Protein AF-D3E635-F1 (afdb_monomer_lite)

Secondary structure (DSSP, 8-state):
--HHHHHHHHHHH---HHHHHHHHHHHHHHHHHHHHHHHHHHT-

Structure (mmCIF, N/CA/C/O backbone):
data_AF-D3E635-F1
#
_entry.id   AF-D3E635-F1
#
loop_
_atom_site.group_PDB
_atom_site.id
_atom_site.type_symbol
_atom_site.label_atom_id
_atom_site.label_alt_id
_atom_site.label_comp_id
_atom_site.label_asym_id
_atom_site.label_entity_id
_atom_site.label_seq_id
_atom_site.pdbx_PDB_ins_code
_atom_site.Cartn_x
_atom_site.Cartn_y
_atom_site.Cartn_z
_atom_site.occupancy
_atom_site.B_iso_or_equiv
_atom_site.auth_seq_id
_atom_site.auth_comp_id
_atom_site.auth_asym_id
_atom_site.auth_atom_id
_atom_site.pdbx_PDB_model_num
ATOM 1 N N . MET A 1 1 ? -5.427 -15.402 -2.336 1.00 61.03 1 MET A N 1
ATOM 2 C CA . MET A 1 1 ? -5.806 -13.978 -2.152 1.00 61.03 1 MET A CA 1
ATOM 3 C C . MET A 1 1 ? -4.546 -13.148 -2.358 1.00 61.03 1 MET A C 1
ATOM 5 O O . MET A 1 1 ? -3.549 -13.505 -1.745 1.00 61.03 1 MET A O 1
ATOM 9 N N . SER A 1 2 ? -4.528 -12.132 -3.234 1.00 89.69 2 SER A N 1
ATOM 10 C CA . SER A 1 2 ? -3.324 -11.293 -3.371 1.00 89.69 2 SER A CA 1
ATOM 11 C C . SER A 1 2 ? -3.120 -10.454 -2.110 1.00 89.69 2 SER A C 1
ATOM 13 O O . SER A 1 2 ? -4.082 -10.123 -1.409 1.00 89.69 2 SER A O 1
ATOM 15 N N . ILE A 1 3 ? -1.870 -10.107 -1.820 1.00 90.25 3 ILE A N 1
ATOM 16 C CA . ILE A 1 3 ? -1.541 -9.279 -0.659 1.00 90.25 3 ILE A CA 1
ATOM 17 C C . ILE A 1 3 ? -2.166 -7.879 -0.759 1.00 90.25 3 ILE A C 1
ATOM 19 O O . ILE A 1 3 ? -2.604 -7.334 0.246 1.00 90.25 3 ILE A O 1
ATOM 23 N N . ASP A 1 4 ? -2.335 -7.349 -1.970 1.00 93.25 4 ASP A N 1
ATOM 24 C CA . ASP A 1 4 ? -3.014 -6.073 -2.218 1.00 93.25 4 ASP A CA 1
ATOM 25 C C . ASP A 1 4 ? -4.491 -6.142 -1.811 1.00 93.25 4 ASP A C 1
ATOM 27 O O . ASP A 1 4 ? -4.989 -5.291 -1.072 1.00 93.25 4 ASP A O 1
ATOM 31 N N . ARG A 1 5 ? -5.181 -7.230 -2.182 1.00 93.75 5 ARG A N 1
ATOM 32 C CA . ARG A 1 5 ? -6.566 -7.475 -1.755 1.00 93.75 5 ARG A CA 1
ATOM 33 C C . ARG A 1 5 ? -6.668 -7.685 -0.240 1.00 93.75 5 ARG A C 1
ATOM 35 O O . ARG A 1 5 ? -7.659 -7.274 0.360 1.00 93.75 5 ARG A O 1
ATOM 42 N N . PHE A 1 6 ? -5.663 -8.300 0.387 1.00 94.19 6 PHE A N 1
ATOM 43 C CA . PHE A 1 6 ? -5.588 -8.413 1.847 1.00 94.19 6 PHE A CA 1
ATOM 44 C C . PHE A 1 6 ? -5.475 -7.045 2.521 1.00 94.19 6 PHE A C 1
ATOM 46 O O . PHE A 1 6 ? -6.260 -6.757 3.424 1.00 94.19 6 PHE A O 1
ATOM 53 N N . ILE A 1 7 ? -4.556 -6.197 2.058 1.00 93.81 7 ILE A N 1
ATOM 54 C CA . ILE A 1 7 ? -4.332 -4.863 2.619 1.00 93.81 7 ILE A CA 1
ATOM 55 C C . ILE A 1 7 ? -5.606 -4.019 2.511 1.00 93.81 7 ILE A C 1
ATOM 57 O O . ILE A 1 7 ? -6.048 -3.466 3.5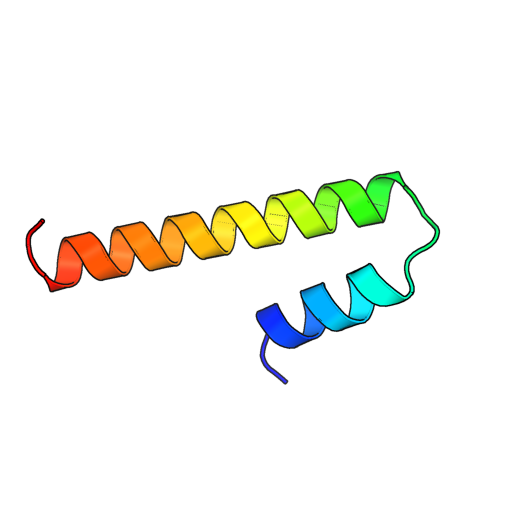15 1.00 93.81 7 ILE A O 1
ATOM 61 N N . LEU A 1 8 ? -6.253 -3.993 1.340 1.00 94.12 8 LEU A N 1
ATOM 62 C CA . LEU A 1 8 ? -7.500 -3.248 1.135 1.00 94.12 8 LEU A CA 1
ATOM 63 C C . LEU A 1 8 ? -8.636 -3.755 2.034 1.00 94.12 8 LEU A C 1
ATOM 65 O O . LEU A 1 8 ? -9.310 -2.962 2.692 1.00 94.12 8 LEU A O 1
ATOM 69 N N . LYS A 1 9 ? -8.818 -5.081 2.131 1.00 94.88 9 LYS A N 1
ATOM 70 C CA . LYS A 1 9 ? -9.841 -5.671 3.008 1.00 94.88 9 LYS A CA 1
ATOM 71 C C . LYS A 1 9 ? -9.588 -5.333 4.477 1.00 94.88 9 LYS A C 1
ATOM 73 O O . LYS A 1 9 ? -10.542 -5.060 5.198 1.00 94.88 9 LYS A O 1
ATOM 78 N N . LYS A 1 10 ? -8.324 -5.350 4.912 1.00 93.94 10 LYS A N 1
ATOM 79 C CA . LYS A 1 10 ? -7.934 -5.039 6.291 1.00 93.94 10 LYS A CA 1
ATOM 80 C C . LYS A 1 10 ? -8.070 -3.546 6.599 1.00 93.94 10 LYS A C 1
ATOM 82 O O . LYS A 1 10 ? -8.495 -3.194 7.691 1.00 93.94 10 LYS A O 1
ATOM 87 N N . LEU A 1 11 ? -7.763 -2.663 5.649 1.00 94.75 11 LEU A N 1
ATOM 88 C CA . LEU A 1 11 ? -7.961 -1.218 5.804 1.00 94.75 11 LEU A CA 1
ATOM 89 C C . LEU A 1 11 ? -9.435 -0.850 6.001 1.00 94.75 11 LEU A C 1
ATOM 91 O O . LEU A 1 11 ? -9.723 0.067 6.767 1.00 94.75 11 LEU A O 1
ATOM 95 N N . ASN A 1 12 ? -10.351 -1.580 5.358 1.00 94.12 12 ASN A N 1
ATOM 96 C CA . ASN A 1 12 ? -11.788 -1.314 5.429 1.00 94.12 12 ASN A CA 1
ATOM 97 C C . ASN A 1 12 ? -12.393 -1.530 6.829 1.00 94.12 12 ASN A C 1
ATOM 99 O O . ASN A 1 12 ? -13.405 -0.929 7.165 1.00 94.12 12 ASN A O 1
ATOM 103 N N . ASN A 1 13 ? -11.797 -2.400 7.648 1.00 92.69 13 ASN A N 1
ATOM 104 C CA . ASN A 1 13 ? -12.351 -2.798 8.946 1.00 92.69 13 ASN A CA 1
ATOM 105 C C . ASN A 1 13 ? -11.376 -2.632 10.126 1.00 92.69 13 ASN A C 1
ATOM 107 O O . ASN A 1 13 ? -11.678 -3.059 11.239 1.00 92.69 13 ASN A O 1
ATOM 111 N N . CYS A 1 14 ? -10.213 -2.008 9.918 1.00 94.69 14 CYS A N 1
ATOM 112 C CA . CYS A 1 14 ? -9.232 -1.773 10.975 1.00 94.69 14 CYS A CA 1
ATOM 113 C C . CYS A 1 14 ? -9.512 -0.457 11.716 1.00 94.69 14 CYS A C 1
ATOM 115 O O . CYS A 1 14 ? -9.337 0.628 11.161 1.00 94.69 14 CYS A O 1
ATOM 117 N N . GLN A 1 15 ? -9.904 -0.567 12.989 1.00 93.69 15 GLN A N 1
ATOM 118 C CA . GLN A 1 15 ? -10.105 0.577 13.890 1.00 93.69 15 GLN A CA 1
ATOM 119 C C . GLN A 1 15 ? -8.804 1.052 14.561 1.00 93.69 15 GLN A C 1
ATOM 121 O O . GLN A 1 15 ? -8.719 2.182 15.034 1.00 93.69 15 GLN A O 1
ATOM 126 N N . GLU A 1 16 ? -7.765 0.215 14.578 1.00 97.06 16 GLU A N 1
ATOM 127 C CA . GLU A 1 16 ? -6.481 0.551 15.185 1.00 97.06 16 GLU A CA 1
ATOM 128 C C . GLU A 1 16 ? -5.665 1.484 14.273 1.00 97.06 16 GLU A C 1
ATOM 130 O O . GLU A 1 16 ? -5.165 1.088 13.217 1.00 97.06 16 GLU A O 1
ATOM 135 N N . ILE A 1 17 ? -5.498 2.738 14.700 1.00 95.06 17 ILE A N 1
ATOM 136 C CA . ILE A 1 17 ? -4.870 3.808 13.906 1.00 95.06 17 ILE A CA 1
ATOM 137 C C . ILE A 1 17 ? -3.441 3.450 13.479 1.00 95.06 17 ILE A C 1
ATOM 139 O O . ILE A 1 17 ? -3.069 3.687 12.326 1.00 95.06 17 ILE A O 1
ATOM 143 N N . THR A 1 18 ? -2.642 2.877 14.383 1.00 96.69 18 THR A N 1
ATOM 144 C CA . THR A 1 18 ? -1.247 2.493 14.113 1.00 96.69 18 THR A CA 1
ATOM 145 C C . THR A 1 18 ? -1.175 1.440 13.013 1.00 96.69 18 THR A C 1
ATOM 147 O O . THR A 1 18 ? -0.487 1.638 12.008 1.00 96.69 18 THR A O 1
ATOM 150 N N . THR A 1 19 ? -1.959 0.370 13.138 1.00 95.19 19 THR A N 1
ATOM 151 C CA . THR A 1 19 ? -2.064 -0.676 12.114 1.00 95.19 19 THR A CA 1
ATOM 152 C C . THR A 1 19 ? -2.567 -0.114 10.788 1.00 95.19 19 THR A C 1
ATOM 154 O O . THR A 1 19 ? -2.000 -0.421 9.739 1.00 95.19 19 THR A O 1
ATOM 157 N N . ARG A 1 20 ? -3.557 0.786 10.804 1.00 97.25 20 ARG A N 1
ATOM 158 C CA . ARG A 1 20 ? -4.060 1.443 9.589 1.00 97.25 20 ARG A CA 1
ATOM 159 C C . ARG A 1 20 ? -2.971 2.253 8.878 1.00 97.25 20 ARG A C 1
ATOM 161 O O . ARG A 1 20 ? -2.808 2.123 7.668 1.00 97.25 20 ARG A O 1
ATOM 168 N N . ARG A 1 21 ? -2.175 3.036 9.619 1.00 97.19 21 ARG A N 1
ATOM 169 C CA . ARG A 1 21 ? -1.021 3.780 9.072 1.00 97.19 21 ARG A CA 1
ATOM 170 C C . ARG A 1 21 ? 0.028 2.843 8.473 1.00 97.19 21 ARG A C 1
ATOM 172 O O . ARG A 1 21 ? 0.536 3.120 7.389 1.00 97.19 21 ARG A O 1
ATOM 179 N N . ASN A 1 22 ? 0.326 1.735 9.147 1.00 97.06 22 ASN A N 1
ATOM 180 C CA . ASN A 1 22 ? 1.294 0.748 8.665 1.00 97.06 22 ASN A CA 1
ATOM 181 C C . ASN A 1 22 ? 0.820 0.065 7.376 1.00 97.06 22 ASN A C 1
ATOM 183 O O . ASN A 1 22 ? 1.605 -0.09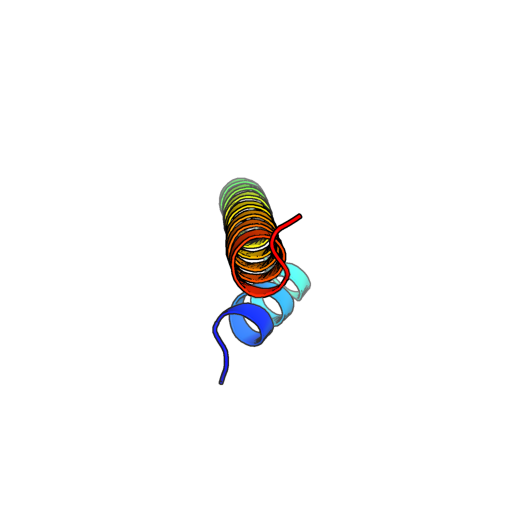4 6.444 1.00 97.06 22 ASN A O 1
ATOM 187 N N . LEU A 1 23 ? -0.468 -0.274 7.285 1.00 96.81 23 LEU A N 1
ATOM 188 C CA . LEU A 1 23 ? -1.070 -0.853 6.084 1.00 96.81 23 LEU A CA 1
ATOM 189 C C . LEU A 1 23 ? -1.046 0.117 4.896 1.00 96.81 23 LEU A C 1
ATOM 191 O O . LEU A 1 23 ? -0.721 -0.301 3.788 1.00 96.81 23 LEU A O 1
ATOM 195 N N . VAL A 1 24 ? -1.323 1.408 5.119 1.00 96.75 24 VAL A N 1
ATOM 196 C CA . VAL A 1 24 ? -1.200 2.437 4.070 1.00 96.75 24 VAL A CA 1
ATOM 197 C C . VAL A 1 24 ? 0.246 2.558 3.589 1.00 96.75 24 VAL A C 1
ATOM 199 O O . VAL A 1 24 ? 0.483 2.510 2.384 1.00 96.75 24 VAL A O 1
ATOM 202 N N . LYS A 1 25 ? 1.221 2.644 4.506 1.00 97.56 25 LYS A N 1
ATOM 203 C CA . LYS A 1 25 ? 2.651 2.687 4.148 1.00 97.56 25 LYS A CA 1
ATOM 204 C C . LYS A 1 25 ? 3.071 1.460 3.340 1.00 97.56 25 LYS A C 1
ATOM 206 O O . LYS A 1 25 ? 3.746 1.590 2.323 1.00 97.56 25 LYS A O 1
ATOM 211 N N . LEU A 1 26 ? 2.643 0.271 3.764 1.00 96.00 26 LEU A N 1
ATOM 212 C CA . LEU A 1 26 ? 2.914 -0.970 3.044 1.00 96.00 26 LEU A CA 1
ATOM 213 C C . LEU A 1 26 ? 2.335 -0.930 1.625 1.00 96.00 26 LEU A C 1
ATOM 215 O O . LEU A 1 26 ? 3.013 -1.324 0.679 1.00 96.00 26 LEU A O 1
ATOM 219 N N . PHE A 1 27 ? 1.107 -0.434 1.465 1.00 96.75 27 PHE A N 1
ATOM 220 C CA . PHE A 1 27 ? 0.471 -0.312 0.156 1.00 96.75 27 PHE A CA 1
ATOM 221 C C . PHE A 1 27 ? 1.216 0.667 -0.759 1.00 96.75 27 PHE A C 1
ATOM 223 O O . PHE A 1 27 ? 1.490 0.342 -1.911 1.00 96.75 27 PHE A O 1
ATOM 230 N N . GLN A 1 28 ? 1.634 1.820 -0.230 1.00 97.19 28 GLN A N 1
ATOM 231 C CA . GLN A 1 28 ? 2.437 2.804 -0.965 1.00 97.19 28 GLN A CA 1
ATOM 232 C C . GLN A 1 28 ? 3.764 2.216 -1.459 1.00 97.19 28 GLN A C 1
ATOM 234 O O . GLN A 1 28 ? 4.095 2.364 -2.633 1.00 97.19 28 GLN A O 1
ATOM 239 N N . ILE A 1 29 ? 4.488 1.487 -0.601 1.00 97.00 29 ILE A N 1
ATOM 240 C CA . ILE A 1 29 ? 5.739 0.807 -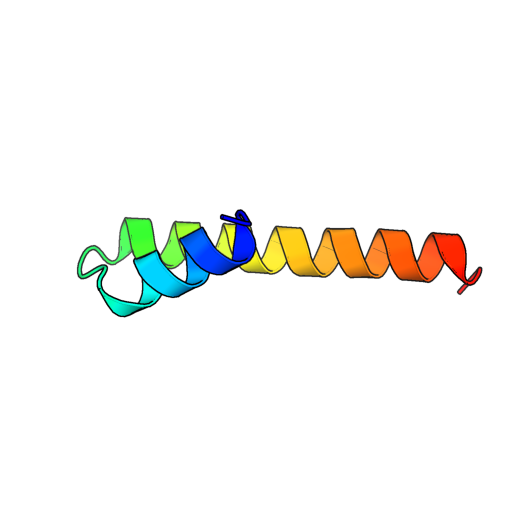0.982 1.00 97.00 29 ILE A CA 1
ATOM 241 C C . ILE A 1 29 ? 5.493 -0.170 -2.135 1.00 97.00 29 ILE A C 1
ATOM 243 O O . ILE A 1 29 ? 6.313 -0.292 -3.043 1.00 97.00 29 ILE A O 1
ATOM 247 N N . ARG A 1 30 ? 4.366 -0.887 -2.118 1.00 95.88 30 ARG A N 1
ATOM 248 C CA . ARG A 1 30 ? 4.033 -1.845 -3.175 1.00 95.88 30 ARG A CA 1
ATOM 249 C C . ARG A 1 30 ? 3.737 -1.166 -4.507 1.00 95.88 30 ARG A C 1
ATOM 251 O O . ARG A 1 30 ? 4.234 -1.650 -5.518 1.00 95.88 30 ARG A O 1
ATOM 258 N N . ILE A 1 31 ? 3.019 -0.042 -4.497 1.00 95.50 31 ILE A N 1
ATOM 259 C CA . ILE A 1 31 ? 2.791 0.775 -5.699 1.00 95.50 31 ILE A CA 1
ATOM 260 C C . ILE A 1 31 ? 4.127 1.268 -6.257 1.00 95.50 31 ILE A C 1
ATOM 262 O O . ILE A 1 31 ? 4.397 1.075 -7.434 1.00 95.50 31 ILE A O 1
ATOM 266 N N . GLN A 1 32 ? 5.005 1.815 -5.412 1.00 96.69 32 GLN A N 1
ATOM 267 C CA . GLN A 1 32 ? 6.326 2.282 -5.849 1.00 96.69 32 GLN A CA 1
ATOM 268 C C . GLN A 1 32 ? 7.161 1.163 -6.476 1.00 96.69 32 GLN A C 1
ATOM 270 O O . GLN A 1 32 ? 7.793 1.364 -7.505 1.00 96.69 32 GLN A O 1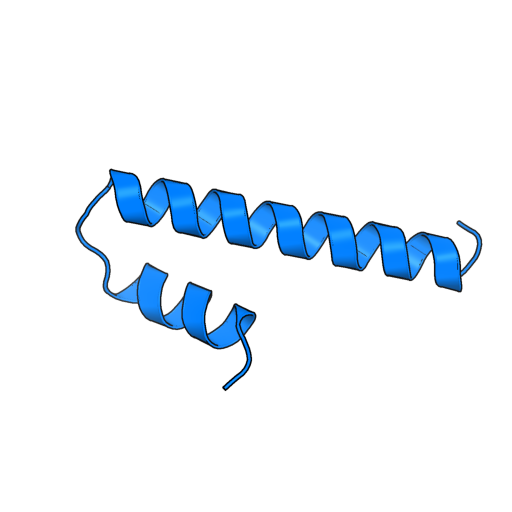
ATOM 275 N N . ARG A 1 33 ? 7.158 -0.0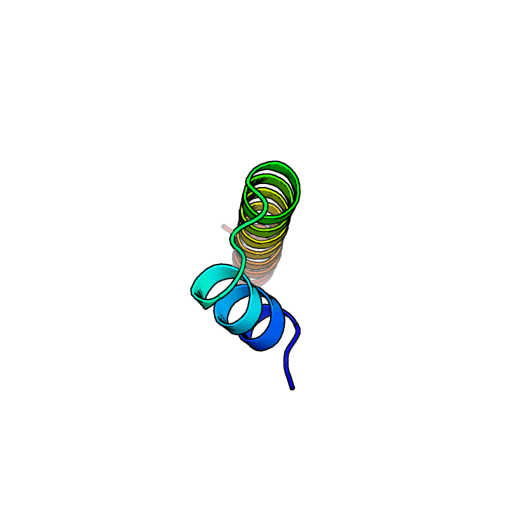39 -5.888 1.00 95.50 33 ARG A N 1
ATOM 276 C CA . ARG A 1 33 ? 7.884 -1.185 -6.456 1.00 95.50 33 ARG A CA 1
ATOM 277 C C . ARG A 1 33 ? 7.284 -1.658 -7.775 1.00 95.50 33 ARG A C 1
ATOM 279 O O . ARG A 1 33 ? 8.044 -2.085 -8.636 1.00 95.50 33 ARG A O 1
ATOM 286 N N . ALA A 1 34 ? 5.961 -1.599 -7.915 1.00 94.38 34 ALA A N 1
ATOM 287 C CA . ALA A 1 34 ? 5.293 -1.902 -9.173 1.00 94.38 34 ALA A CA 1
ATOM 288 C C . ALA A 1 34 ? 5.666 -0.874 -10.248 1.00 94.38 34 ALA A C 1
ATOM 290 O O . ALA A 1 34 ? 6.058 -1.290 -11.330 1.00 94.38 34 ALA A O 1
ATOM 291 N N . GLN A 1 35 ? 5.667 0.421 -9.915 1.00 95.00 35 GLN A N 1
ATOM 292 C CA . GLN A 1 35 ? 6.098 1.483 -10.827 1.00 95.00 35 GLN A CA 1
ATOM 293 C C . GLN A 1 35 ? 7.555 1.294 -11.255 1.00 95.00 35 GLN A C 1
ATOM 295 O O . GLN A 1 35 ? 7.840 1.246 -12.435 1.00 95.00 35 GLN A O 1
ATOM 300 N N . ILE A 1 36 ? 8.476 1.060 -10.316 1.00 95.56 36 ILE A N 1
ATOM 301 C CA . ILE A 1 36 ? 9.891 0.817 -10.650 1.00 95.56 36 ILE A CA 1
ATOM 302 C C . ILE A 1 36 ? 10.053 -0.415 -11.551 1.00 95.56 36 ILE A C 1
ATOM 304 O O . ILE A 1 36 ? 10.927 -0.446 -12.415 1.00 95.56 36 ILE A O 1
ATOM 308 N N . ALA A 1 37 ? 9.266 -1.469 -11.321 1.00 94.81 37 ALA A N 1
ATOM 309 C CA . ALA A 1 37 ? 9.297 -2.656 -12.169 1.00 94.81 37 ALA A CA 1
ATOM 310 C C . ALA A 1 37 ? 8.745 -2.362 -13.572 1.00 94.81 37 ALA A C 1
ATOM 312 O O . ALA A 1 37 ? 9.291 -2.871 -14.546 1.00 94.81 37 ALA A O 1
ATOM 313 N N . GLU A 1 38 ? 7.703 -1.536 -13.656 1.00 94.69 38 GLU A N 1
ATOM 314 C CA . GLU A 1 38 ? 7.114 -1.048 -14.899 1.00 94.69 38 GLU A CA 1
ATOM 315 C C . GLU A 1 38 ? 8.109 -0.179 -15.681 1.00 94.69 38 GLU A C 1
ATOM 317 O O . GLU A 1 38 ? 8.412 -0.494 -16.829 1.00 94.69 38 GLU A O 1
ATOM 322 N N . ASP A 1 39 ? 8.709 0.823 -15.041 1.00 94.62 39 ASP A N 1
ATOM 323 C CA . ASP A 1 39 ? 9.703 1.719 -15.642 1.00 94.62 39 ASP A CA 1
ATOM 324 C C . ASP A 1 39 ? 10.900 0.923 -16.182 1.00 94.62 39 ASP A C 1
ATOM 326 O O . ASP A 1 39 ? 11.307 1.088 -17.329 1.00 94.62 39 ASP A O 1
ATOM 330 N N . ARG A 1 40 ? 11.410 -0.044 -15.401 1.00 93.00 40 ARG A N 1
ATOM 331 C CA . ARG A 1 40 ? 12.484 -0.952 -15.846 1.00 93.00 40 ARG A CA 1
ATOM 332 C C . ARG A 1 40 ? 12.085 -1.827 -17.028 1.00 93.00 40 ARG A C 1
ATOM 334 O O . ARG A 1 40 ? 12.951 -2.174 -17.825 1.00 93.00 40 ARG A O 1
ATOM 341 N N . TYR A 1 41 ? 10.824 -2.244 -17.102 1.00 90.94 41 TYR A N 1
ATOM 342 C CA . TYR A 1 41 ? 10.332 -3.083 -18.191 1.00 90.94 41 TYR A CA 1
ATOM 343 C C . TYR A 1 41 ? 10.170 -2.281 -19.486 1.00 90.94 41 TYR A C 1
ATOM 345 O O . TYR A 1 41 ? 10.512 -2.779 -20.556 1.00 90.94 41 TYR A O 1
ATOM 353 N N . TYR A 1 42 ? 9.697 -1.037 -19.385 1.00 89.25 42 TYR A N 1
ATOM 354 C CA . TYR A 1 42 ? 9.481 -0.155 -20.532 1.00 89.25 42 TYR A CA 1
ATOM 355 C C . TYR A 1 42 ? 10.686 0.736 -20.882 1.00 89.25 42 TYR A C 1
ATOM 357 O O . TYR A 1 42 ? 10.653 1.404 -21.912 1.00 89.25 42 TYR A O 1
ATOM 365 N N . GLY A 1 43 ? 11.758 0.716 -20.082 1.00 74.50 43 GLY A N 1
ATOM 366 C CA . GLY A 1 43 ? 12.970 1.510 -20.313 1.00 74.50 43 GLY A CA 1
ATOM 367 C C . GLY A 1 43 ? 12.767 3.018 -20.128 1.00 74.50 43 GLY A C 1
ATOM 368 O O . GLY 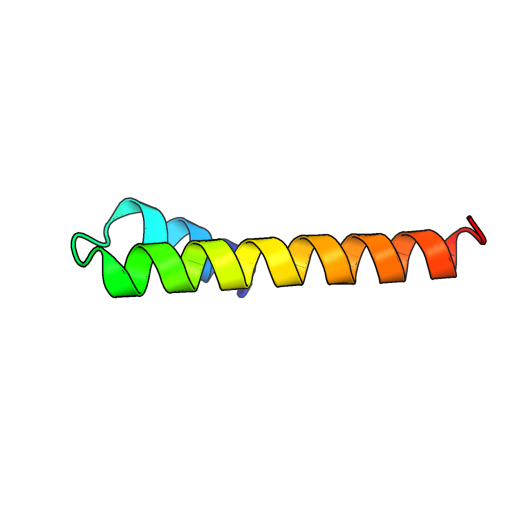A 1 43 ? 13.439 3.794 -20.808 1.00 74.50 43 GLY A O 1
ATOM 369 N N . LEU A 1 44 ? 11.819 3.405 -19.266 1.00 60.00 44 LEU A N 1
ATOM 370 C CA . LEU A 1 44 ? 11.516 4.796 -18.905 1.00 60.00 44 LEU A CA 1
ATOM 371 C C . LEU A 1 44 ? 12.500 5.348 -17.864 1.00 60.00 44 LEU A C 1
ATOM 373 O O . LEU A 1 44 ? 12.961 4.566 -16.998 1.00 60.00 44 LEU A O 1
#

Radius of gyration: 12.94 Å; chains: 1; bounding box: 25×19×36 Å

Sequence (44 aa):
MSIDRFILKKLNNCQEITTRRNLVKLFQIRIQRAQIAEDRYYGL

pLDDT: mean 92.79, std 7.92, range [60.0, 97.56]

Foldseek 3Di:
DDVLVVLVVCLVPDPDPVVNVVSVVVNVVVVVVVVVVVCVVVVD